Protein AF-A0A089PU59-F1 (afdb_monomer_lite)

Secondary structure (DSSP, 8-state):
--STTGGGTT------EEEEEE-TT--HHHHHHHHHHHHHHHHHHS---EEEEEEEEEEE--EEEPTTSS--EEEPPPEEEEEEEEEETTHHHHHHHHHHHHHHTT-EEEEEE-

Foldseek 3Di:
DPVVVVVVVVPPDPFPWDKDKDDPPDDVVNVVVQLVVLLVVLCVVQPFPKDFPDKDKDWDWDWDDDPPPPDDTDTDDIPIDMDTDIDGPCVVVSVVSSVVSSVVVPIDMDIDTD

Organism: NCBI:txid158822

pLDDT: mean 82.51, std 17.79, range [45.53, 98.56]

Structure (mmCIF, N/CA/C/O backbone):
data_AF-A0A089PU59-F1
#
_entry.id   AF-A0A089PU59-F1
#
loop_
_atom_site.group_PDB
_atom_site.id
_atom_site.type_symbol
_atom_site.label_atom_id
_atom_site.label_alt_id
_atom_site.label_comp_id
_atom_site.label_asym_id
_atom_site.label_entity_id
_atom_site.label_seq_id
_atom_site.pdbx_PDB_ins_code
_atom_site.Cartn_x
_atom_site.Cartn_y
_atom_site.Cartn_z
_atom_site.occupancy
_atom_site.B_iso_or_equiv
_atom_site.auth_seq_id
_atom_site.auth_comp_id
_atom_site.auth_asym_id
_atom_site.auth_atom_id
_atom_site.pdbx_PDB_model_num
ATOM 1 N N . MET A 1 1 ? -36.377 38.202 -15.044 1.00 45.53 1 MET A N 1
ATOM 2 C CA . MET A 1 1 ? -35.082 37.861 -14.409 1.00 45.53 1 MET A CA 1
ATOM 3 C C . MET A 1 1 ? -35.328 37.232 -13.035 1.00 45.53 1 MET A C 1
ATOM 5 O O . MET A 1 1 ? -35.245 37.916 -12.031 1.00 45.53 1 MET A O 1
ATOM 9 N N . LYS A 1 2 ? -35.737 35.960 -12.979 1.00 50.22 2 LYS A N 1
ATOM 10 C CA . LYS A 1 2 ? -35.920 35.208 -11.712 1.00 50.22 2 LYS A CA 1
ATOM 11 C C . LYS A 1 2 ? -35.516 33.732 -11.846 1.00 50.22 2 LYS A C 1
ATOM 13 O O . LYS A 1 2 ? -35.130 33.118 -10.867 1.00 50.22 2 LYS A O 1
ATOM 18 N N . ILE A 1 3 ? -35.521 33.202 -13.074 1.00 53.66 3 ILE A N 1
ATOM 19 C CA . ILE A 1 3 ? -35.211 31.795 -13.378 1.00 53.66 3 ILE A CA 1
ATOM 20 C C . ILE A 1 3 ? -33.694 31.514 -13.422 1.00 53.66 3 ILE A C 1
ATOM 22 O O . ILE A 1 3 ? -33.271 30.399 -13.146 1.00 53.66 3 ILE A O 1
ATOM 26 N N . VAL A 1 4 ? -32.856 32.525 -13.682 1.00 54.34 4 VAL A N 1
ATOM 27 C CA . VAL A 1 4 ? -31.393 32.340 -13.813 1.00 54.34 4 VAL A CA 1
ATOM 28 C C . VAL A 1 4 ? -30.702 32.110 -12.459 1.00 54.34 4 VAL A C 1
ATOM 30 O O . VAL A 1 4 ? -29.657 31.476 -12.403 1.00 54.34 4 VAL A O 1
ATOM 33 N N . ILE A 1 5 ? -31.305 32.552 -11.351 1.00 55.19 5 ILE A N 1
ATOM 34 C CA . ILE A 1 5 ? -30.722 32.389 -10.007 1.00 55.19 5 ILE A CA 1
ATOM 35 C C . ILE A 1 5 ? -30.890 30.947 -9.490 1.00 55.19 5 ILE A C 1
ATOM 37 O O . ILE A 1 5 ? -30.095 30.492 -8.676 1.00 55.19 5 ILE A O 1
ATOM 41 N N . PHE A 1 6 ? -31.866 30.188 -10.001 1.00 51.78 6 PHE A N 1
ATOM 42 C CA . PHE A 1 6 ? -32.140 28.829 -9.516 1.00 51.78 6 PHE A CA 1
ATOM 43 C C . PHE A 1 6 ? -31.183 27.766 -10.088 1.00 51.78 6 PHE A C 1
ATOM 45 O O . PHE A 1 6 ? -30.977 26.729 -9.468 1.00 51.78 6 PHE A O 1
ATOM 52 N N . PHE A 1 7 ? -30.548 28.031 -11.236 1.00 54.09 7 PHE A N 1
ATOM 53 C CA . PHE A 1 7 ? -29.612 27.092 -11.872 1.00 54.09 7 PHE A CA 1
ATOM 54 C C . PHE A 1 7 ? -28.188 27.122 -11.288 1.00 54.09 7 PHE A C 1
ATOM 56 O O . PHE A 1 7 ? -27.404 26.219 -11.560 1.00 54.09 7 PHE A O 1
ATOM 63 N N . LEU A 1 8 ? -27.849 28.117 -10.460 1.00 55.25 8 LEU A N 1
ATOM 64 C CA . LEU A 1 8 ? -26.517 28.251 -9.849 1.00 55.25 8 LEU A CA 1
ATOM 65 C C . LEU A 1 8 ? -26.354 27.476 -8.529 1.00 55.25 8 LEU A C 1
ATOM 67 O O . LEU A 1 8 ? -25.237 27.329 -8.048 1.00 55.25 8 LEU A O 1
ATOM 71 N N . ILE A 1 9 ? -27.438 26.945 -7.956 1.00 56.28 9 ILE A N 1
ATOM 72 C CA . ILE A 1 9 ? -27.414 26.262 -6.647 1.00 56.28 9 ILE A CA 1
ATOM 73 C C . ILE A 1 9 ? -27.044 24.766 -6.779 1.00 56.28 9 ILE A C 1
ATOM 75 O O . ILE A 1 9 ? -26.691 24.112 -5.803 1.00 56.28 9 ILE A O 1
ATOM 79 N N . VAL A 1 10 ? -27.029 24.209 -7.996 1.00 58.84 10 VAL A N 1
ATOM 80 C CA . VAL A 1 10 ? -26.737 22.778 -8.232 1.00 58.84 10 VAL A CA 1
ATOM 81 C C . VAL A 1 10 ? -25.227 22.465 -8.268 1.00 58.84 10 VAL A C 1
ATOM 83 O O . VAL A 1 10 ? -24.837 21.310 -8.366 1.00 58.84 10 VAL A O 1
ATOM 86 N N . PHE A 1 11 ? -24.349 23.458 -8.091 1.00 57.09 11 PHE A N 1
ATOM 87 C CA . PHE A 1 11 ? -22.904 23.249 -7.880 1.00 57.09 11 PHE A CA 1
ATOM 88 C C . PHE A 1 11 ? -22.558 22.989 -6.400 1.00 57.09 11 PHE A C 1
ATOM 90 O O . PHE A 1 11 ? -21.570 23.487 -5.863 1.00 57.09 11 PHE A O 1
ATOM 97 N N . SER A 1 12 ? -23.409 22.235 -5.706 1.00 55.78 12 SER A N 1
ATOM 98 C CA . SER A 1 12 ? -23.247 21.957 -4.281 1.00 55.78 12 SER A CA 1
ATOM 99 C C . SER A 1 12 ? -22.282 20.785 -4.059 1.00 55.78 12 SER A C 1
ATOM 101 O O . SER A 1 12 ? -22.630 19.643 -4.335 1.00 55.78 12 SER A O 1
ATOM 103 N N . VAL A 1 13 ? -21.093 21.107 -3.531 1.00 60.94 13 VAL A N 1
ATOM 104 C CA . VAL A 1 13 ? -20.178 20.263 -2.729 1.00 60.94 13 VAL A CA 1
ATOM 105 C C . VAL A 1 13 ? -19.867 18.855 -3.261 1.00 60.94 13 VAL A C 1
ATOM 107 O O . VAL A 1 13 ? -20.479 17.862 -2.878 1.00 60.94 13 VAL A O 1
ATOM 110 N N . SER A 1 14 ? -18.790 18.738 -4.041 1.00 62.31 14 SER A N 1
ATOM 111 C CA . SER A 1 14 ? -18.007 17.500 -4.080 1.00 62.31 14 SER A CA 1
ATOM 112 C C . SER A 1 14 ? -17.304 17.330 -2.727 1.00 62.31 14 SER A C 1
ATOM 114 O O . SER A 1 14 ? -16.213 17.865 -2.531 1.00 62.31 14 SER A O 1
ATOM 116 N N . SER A 1 15 ? -17.930 16.649 -1.764 1.00 63.62 15 SER A N 1
ATOM 117 C CA . SER A 1 15 ? -17.254 16.294 -0.512 1.00 63.62 15 SER A CA 1
ATOM 118 C C . SER A 1 15 ? -16.119 15.323 -0.834 1.00 63.62 15 SER A C 1
ATOM 120 O O . SER A 1 15 ? -16.374 14.231 -1.355 1.00 63.62 15 SER A O 1
ATOM 122 N N . CYS A 1 16 ? -14.876 15.704 -0.543 1.00 77.44 16 CYS A N 1
ATOM 123 C CA . CYS A 1 16 ? -13.763 14.763 -0.538 1.00 77.44 16 CYS A CA 1
ATOM 124 C C . CYS A 1 16 ? -14.058 13.712 0.534 1.00 77.44 16 CYS A C 1
ATOM 126 O O . CYS A 1 16 ? -13.956 13.990 1.725 1.00 77.44 16 CYS A O 1
ATOM 128 N N . THR A 1 17 ? -14.484 12.521 0.116 1.00 80.38 17 THR A N 1
ATOM 129 C CA . THR A 1 17 ? -14.648 11.397 1.036 1.00 80.38 17 THR A CA 1
ATOM 130 C C . THR A 1 17 ? -13.258 10.895 1.397 1.00 80.38 17 THR A C 1
ATOM 132 O O . THR A 1 17 ? -12.507 10.445 0.533 1.00 80.38 17 THR A O 1
ATOM 135 N N . GLN A 1 18 ? -12.884 11.034 2.666 1.00 86.12 18 GLN A N 1
ATOM 136 C CA . GLN A 1 18 ? -11.646 10.471 3.189 1.00 86.12 18 GLN A CA 1
ATOM 137 C C . GLN A 1 18 ? -11.962 9.163 3.908 1.00 86.12 18 GLN A C 1
ATOM 139 O O . GLN A 1 18 ? -13.044 8.998 4.464 1.00 86.12 18 GLN A O 1
ATOM 144 N N . TYR A 1 19 ? -11.021 8.226 3.904 1.00 89.56 19 TYR A N 1
ATOM 145 C CA . TYR A 1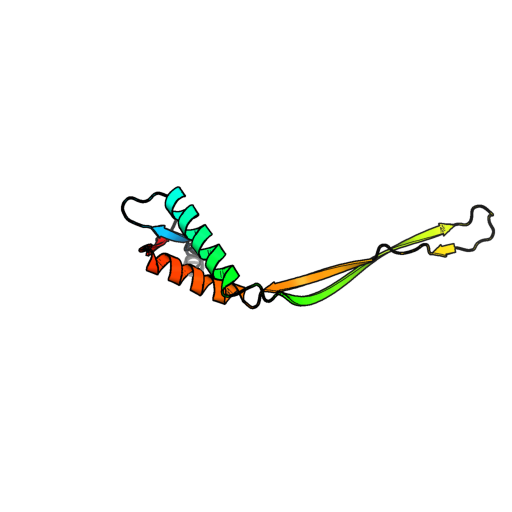 19 ? -11.148 6.968 4.633 1.00 89.56 19 TYR A CA 1
ATOM 146 C C . TYR A 1 19 ? -10.119 6.927 5.756 1.00 89.56 19 TYR A C 1
ATOM 148 O O . TYR A 1 19 ? -8.975 7.350 5.574 1.00 89.56 19 TYR A O 1
ATOM 156 N N . LYS A 1 20 ? -10.512 6.406 6.919 1.00 94.12 20 LYS A N 1
ATOM 157 C CA . LYS A 1 20 ? -9.616 6.204 8.060 1.00 94.12 20 LYS A CA 1
ATOM 158 C C . LYS A 1 20 ? -9.784 4.812 8.646 1.00 94.12 20 LYS A C 1
ATOM 160 O O . LYS A 1 20 ? -10.899 4.331 8.815 1.00 94.12 20 LYS A O 1
ATOM 165 N N . TRP A 1 21 ? -8.661 4.211 9.026 1.00 97.12 21 TRP A N 1
ATOM 166 C CA . TRP A 1 21 ? -8.625 2.982 9.809 1.00 97.12 21 TRP A CA 1
ATOM 167 C C . TRP A 1 21 ? -8.813 3.277 11.296 1.00 97.12 21 TRP A C 1
ATOM 169 O O . TRP A 1 21 ? -8.096 4.101 11.870 1.00 97.12 21 TRP A O 1
ATOM 179 N N . VAL A 1 22 ? -9.752 2.581 11.932 1.00 97.06 22 VAL A N 1
ATOM 180 C CA . VAL A 1 22 ? -10.039 2.698 13.365 1.00 97.06 22 VAL A CA 1
ATOM 181 C C . VAL A 1 22 ? -10.074 1.335 14.039 1.00 97.06 22 VAL A C 1
ATOM 183 O O . VAL A 1 22 ? -10.445 0.329 13.441 1.00 97.06 22 VAL A O 1
ATOM 186 N N . LYS A 1 23 ? -9.665 1.311 15.309 1.00 97.56 23 LYS A N 1
ATOM 187 C CA . LYS A 1 23 ? -9.731 0.136 16.177 1.00 97.56 23 LYS A CA 1
ATOM 188 C C . LYS A 1 23 ? -9.813 0.595 17.637 1.00 97.56 23 LYS A C 1
ATOM 190 O O . LYS A 1 23 ? -9.007 1.441 18.038 1.00 97.56 23 LYS A O 1
ATOM 195 N N . PRO A 1 24 ? -10.760 0.086 18.449 1.00 96.56 24 PRO A N 1
ATOM 196 C CA . PRO A 1 24 ? -10.911 0.517 19.837 1.00 96.56 24 PRO A CA 1
ATOM 197 C C . PRO A 1 24 ? -9.612 0.385 20.642 1.00 96.56 24 PRO A C 1
ATOM 199 O O . PRO A 1 24 ? -8.956 -0.656 20.627 1.00 96.56 24 PRO A O 1
ATOM 202 N N . GLY A 1 25 ? -9.240 1.453 21.352 1.00 96.62 25 GLY A N 1
ATOM 203 C CA . GLY A 1 25 ? -8.044 1.482 22.201 1.00 96.62 25 GLY A CA 1
ATOM 204 C C . GLY A 1 25 ? -6.708 1.548 21.451 1.00 96.62 25 GLY A C 1
ATOM 205 O O . GLY A 1 25 ? -5.665 1.381 22.082 1.00 96.62 25 GLY A O 1
ATOM 206 N N . LYS A 1 26 ? -6.715 1.781 20.134 1.00 97.25 26 LYS A N 1
ATOM 207 C CA . LYS A 1 26 ? -5.510 1.950 19.313 1.00 97.25 26 LYS A CA 1
ATOM 208 C C . LYS A 1 26 ? -5.374 3.379 18.812 1.00 97.25 26 LYS A C 1
ATOM 210 O O . LYS A 1 26 ? -6.367 4.067 18.590 1.00 97.25 26 LYS A O 1
ATOM 215 N N . ASN A 1 27 ? -4.131 3.819 18.659 1.00 96.50 27 ASN A N 1
ATOM 216 C CA . ASN A 1 27 ? -3.804 5.143 18.137 1.00 96.50 27 ASN A CA 1
ATOM 217 C C . ASN A 1 27 ? -3.278 5.064 16.693 1.00 96.50 27 ASN A C 1
ATOM 219 O O . ASN A 1 27 ? -3.101 3.984 16.127 1.00 96.50 27 ASN A O 1
ATOM 223 N N . ASP A 1 28 ? -2.995 6.224 16.102 1.00 95.38 28 ASP A N 1
ATOM 224 C CA . ASP A 1 28 ? -2.519 6.308 14.718 1.00 95.38 28 ASP A CA 1
ATOM 225 C C . ASP A 1 28 ? -1.120 5.676 14.527 1.00 95.38 28 ASP A C 1
ATOM 227 O O . ASP A 1 28 ? -0.793 5.211 13.435 1.00 95.38 28 ASP A O 1
ATOM 231 N N . LEU A 1 29 ? -0.297 5.592 15.584 1.00 97.50 29 LEU A N 1
ATOM 232 C CA . LEU A 1 29 ? 0.998 4.903 15.528 1.00 97.50 29 LEU A CA 1
ATOM 233 C C . LEU A 1 29 ? 0.816 3.382 15.428 1.00 97.50 29 LEU A C 1
ATOM 235 O O . LEU A 1 29 ? 1.522 2.732 14.656 1.00 97.50 29 LEU A O 1
ATOM 239 N N . ASP A 1 30 ? -0.119 2.815 16.192 1.00 97.94 30 ASP A N 1
ATOM 240 C CA . ASP A 1 30 ? -0.483 1.400 16.087 1.00 97.94 30 ASP A CA 1
ATOM 241 C C . ASP A 1 30 ? -1.034 1.087 14.690 1.00 97.94 30 ASP A C 1
ATOM 243 O O . ASP A 1 30 ? -0.627 0.103 14.071 1.00 97.94 30 ASP A O 1
ATOM 247 N N . MET A 1 31 ? -1.891 1.971 14.169 1.00 97.50 31 MET A N 1
ATOM 248 C CA . MET A 1 31 ? -2.438 1.876 12.815 1.00 97.50 31 MET A CA 1
ATOM 249 C C . MET A 1 31 ? -1.326 1.847 11.766 1.00 97.50 31 MET A C 1
ATOM 251 O O . MET A 1 31 ? -1.251 0.913 10.973 1.00 97.50 31 MET A O 1
ATOM 255 N N . SER A 1 32 ? -0.411 2.820 11.806 1.00 98.12 32 SER A N 1
ATOM 256 C CA . SER A 1 32 ? 0.697 2.938 10.853 1.00 98.12 32 SER A CA 1
ATOM 257 C C . SER A 1 32 ? 1.609 1.705 10.858 1.00 98.12 32 SER A C 1
ATOM 259 O O . SER A 1 32 ? 1.992 1.210 9.794 1.00 98.12 32 SER A O 1
ATOM 261 N N . LYS A 1 33 ? 1.919 1.155 12.039 1.00 98.31 33 LYS A N 1
ATOM 262 C CA . LYS A 1 33 ? 2.728 -0.068 12.170 1.00 98.31 33 LYS A CA 1
ATOM 263 C C . LYS A 1 33 ? 2.046 -1.276 11.536 1.00 98.31 33 LYS A C 1
ATOM 265 O O . LYS A 1 33 ? 2.678 -2.013 10.777 1.00 98.31 33 LYS A O 1
ATOM 270 N N . GLU A 1 34 ? 0.770 -1.490 11.847 1.00 98.19 34 GLU A N 1
ATOM 271 C CA . GLU A 1 34 ? 0.031 -2.631 11.309 1.00 98.19 34 GLU A CA 1
ATOM 272 C C . GLU A 1 34 ? -0.200 -2.489 9.801 1.00 98.19 34 GLU A C 1
ATOM 274 O O . GLU A 1 34 ? 0.046 -3.453 9.074 1.00 98.19 34 GLU A O 1
ATOM 279 N N . TYR A 1 35 ? -0.542 -1.288 9.327 1.00 98.06 35 TYR A N 1
ATOM 280 C CA . TYR A 1 35 ? -0.690 -0.975 7.906 1.00 98.06 35 TYR A CA 1
ATOM 281 C C . TYR A 1 35 ? 0.607 -1.222 7.130 1.00 98.06 35 TYR A C 1
ATOM 283 O O . TYR A 1 35 ? 0.598 -1.898 6.105 1.00 98.06 35 TYR A O 1
ATOM 291 N N . THR A 1 36 ? 1.748 -0.767 7.658 1.00 98.44 36 THR A N 1
ATOM 292 C CA . THR A 1 36 ? 3.070 -1.006 7.052 1.00 98.44 36 THR A CA 1
ATOM 293 C C . THR A 1 36 ? 3.376 -2.500 6.949 1.00 98.44 36 THR A C 1
ATOM 295 O O . THR A 1 36 ? 3.852 -2.972 5.919 1.00 98.44 36 THR A O 1
ATOM 298 N N . SER A 1 37 ? 3.064 -3.272 7.993 1.00 98.50 37 SER A N 1
ATOM 299 C CA . SER A 1 37 ? 3.232 -4.727 7.971 1.00 98.50 37 SER A CA 1
ATOM 300 C C . SER A 1 37 ? 2.318 -5.403 6.939 1.00 98.50 37 SER A C 1
ATOM 302 O O . SER A 1 37 ? 2.772 -6.304 6.235 1.00 98.50 37 SER A O 1
ATOM 304 N N . CYS A 1 38 ? 1.063 -4.964 6.811 1.00 98.56 38 CYS A N 1
ATOM 305 C CA . CYS A 1 38 ? 0.152 -5.457 5.778 1.00 98.56 38 CYS A CA 1
ATOM 306 C C . CYS A 1 38 ? 0.636 -5.099 4.365 1.00 98.56 38 CYS A C 1
ATOM 308 O O . CYS A 1 38 ? 0.566 -5.931 3.464 1.00 98.56 38 CYS A O 1
ATOM 310 N N . HIS A 1 39 ? 1.189 -3.901 4.177 1.00 98.25 39 HIS A N 1
ATOM 311 C CA . HIS A 1 39 ? 1.766 -3.466 2.908 1.00 98.25 39 HIS A CA 1
ATOM 312 C C . HIS A 1 39 ? 2.995 -4.294 2.512 1.00 98.25 39 HIS A C 1
ATOM 314 O O . HIS A 1 39 ? 3.114 -4.708 1.360 1.00 98.25 39 HIS A O 1
ATOM 320 N N . ALA A 1 40 ? 3.891 -4.587 3.458 1.00 98.44 40 ALA A N 1
ATOM 321 C CA . ALA A 1 40 ? 5.035 -5.465 3.215 1.00 98.44 40 ALA A CA 1
ATOM 322 C C . ALA A 1 40 ? 4.582 -6.872 2.787 1.00 98.44 40 ALA A C 1
ATOM 324 O O . ALA A 1 40 ? 5.027 -7.378 1.761 1.00 98.44 40 ALA A O 1
ATOM 325 N N . MET A 1 41 ? 3.615 -7.451 3.504 1.00 98.25 41 MET A N 1
ATOM 326 C CA . MET A 1 41 ? 3.030 -8.748 3.154 1.00 98.25 41 MET A CA 1
ATOM 327 C C . MET A 1 41 ? 2.370 -8.732 1.766 1.00 98.25 41 MET A C 1
ATOM 329 O O . MET A 1 41 ? 2.497 -9.693 1.009 1.00 98.25 41 MET A O 1
ATOM 333 N N . ALA A 1 42 ? 1.665 -7.657 1.407 1.00 98.31 42 ALA A N 1
ATOM 334 C CA . ALA A 1 42 ? 1.045 -7.528 0.091 1.00 98.31 42 ALA A CA 1
ATOM 335 C C . ALA A 1 42 ? 2.089 -7.468 -1.036 1.00 98.31 42 ALA A C 1
ATOM 337 O O . ALA A 1 42 ? 1.874 -8.071 -2.083 1.00 98.31 42 ALA A O 1
ATOM 338 N N . LEU A 1 43 ? 3.224 -6.795 -0.820 1.00 98.12 43 LEU A N 1
ATOM 339 C CA . LEU A 1 43 ? 4.337 -6.762 -1.774 1.00 98.12 43 LEU A CA 1
ATOM 340 C C . LEU A 1 43 ? 5.031 -8.120 -1.925 1.00 98.12 43 LEU A C 1
ATOM 342 O O . LEU A 1 43 ? 5.411 -8.475 -3.035 1.00 98.12 43 LEU A O 1
ATOM 346 N N . GLU A 1 44 ? 5.191 -8.876 -0.839 1.00 97.81 44 GLU A N 1
ATOM 347 C CA . GLU A 1 44 ? 5.763 -10.228 -0.890 1.00 97.81 44 GLU A CA 1
ATOM 348 C C . GLU A 1 44 ? 4.862 -11.195 -1.669 1.00 97.81 44 GLU A C 1
ATOM 350 O O . GLU A 1 44 ? 5.346 -11.965 -2.497 1.00 97.81 44 GLU A O 1
ATOM 355 N N . ASN A 1 45 ? 3.548 -11.139 -1.428 1.00 97.69 45 ASN A N 1
ATOM 356 C CA . ASN A 1 45 ? 2.580 -12.024 -2.081 1.00 97.69 45 ASN A CA 1
ATOM 357 C C . ASN A 1 45 ? 2.257 -11.607 -3.518 1.00 97.69 45 ASN A C 1
ATOM 359 O O . ASN A 1 45 ? 1.962 -12.460 -4.353 1.00 97.69 45 ASN A O 1
ATOM 363 N N . LEU A 1 46 ? 2.286 -10.306 -3.805 1.00 97.88 46 LEU A N 1
ATOM 364 C CA . LEU A 1 46 ? 2.003 -9.770 -5.128 1.00 97.88 46 LEU A CA 1
ATOM 365 C C . LEU A 1 46 ? 3.006 -8.661 -5.492 1.00 97.88 46 LEU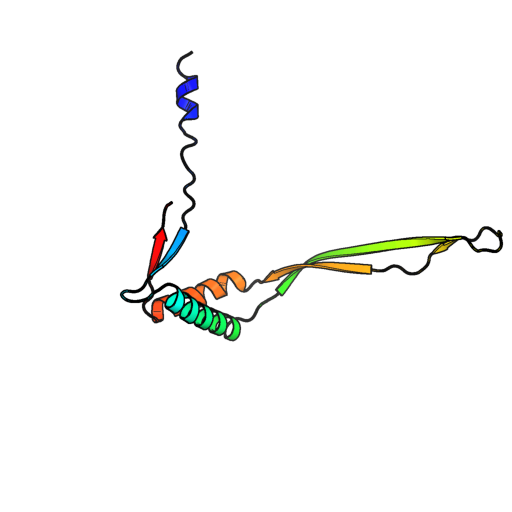 A C 1
ATOM 367 O O . LEU A 1 46 ? 2.683 -7.471 -5.398 1.00 97.88 46 LEU A O 1
ATOM 371 N N . PRO A 1 47 ? 4.223 -9.039 -5.925 1.00 97.38 47 PRO A N 1
ATOM 372 C CA . PRO A 1 47 ? 5.262 -8.085 -6.295 1.00 97.38 47 PRO A CA 1
ATOM 373 C C . PRO A 1 47 ? 4.822 -7.124 -7.414 1.00 97.38 47 PRO A C 1
ATOM 375 O O . PRO A 1 47 ? 3.902 -7.444 -8.175 1.00 97.38 47 PRO A O 1
ATOM 378 N N . PRO A 1 48 ? 5.473 -5.953 -7.547 1.00 96.75 48 PRO A N 1
ATOM 379 C CA . PRO A 1 48 ? 5.216 -5.027 -8.647 1.00 96.75 48 PRO A CA 1
ATOM 380 C C . PRO A 1 48 ? 5.349 -5.679 -10.028 1.00 96.75 48 PRO A C 1
ATOM 382 O O . PRO A 1 48 ? 6.373 -6.291 -10.331 1.00 96.75 48 PRO A O 1
ATOM 385 N N . 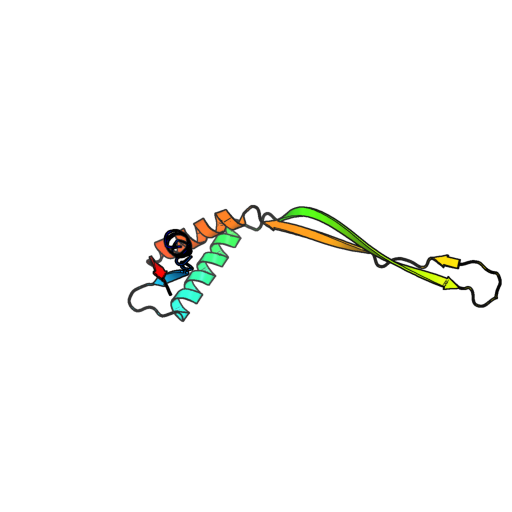ASP A 1 49 ? 4.332 -5.502 -10.874 1.00 96.44 49 ASP A N 1
ATOM 386 C CA . ASP A 1 49 ? 4.350 -5.868 -12.297 1.00 96.44 49 ASP A CA 1
ATOM 387 C C . ASP A 1 49 ? 4.425 -4.583 -13.125 1.00 96.44 49 ASP A C 1
ATOM 389 O O . ASP A 1 49 ? 3.434 -4.086 -13.666 1.00 96.44 49 ASP A O 1
ATOM 393 N N . ASN A 1 50 ? 5.626 -4.003 -13.132 1.00 95.12 50 ASN A N 1
ATOM 394 C CA . ASN A 1 50 ? 5.921 -2.724 -13.765 1.00 95.12 50 ASN A CA 1
ATOM 395 C C . ASN A 1 50 ? 5.920 -2.855 -15.294 1.00 95.12 50 ASN A C 1
ATOM 397 O O . ASN A 1 50 ? 6.816 -3.468 -15.878 1.00 95.12 50 ASN A O 1
ATOM 401 N N . LYS A 1 51 ? 4.956 -2.209 -15.950 1.00 94.06 51 LYS A N 1
ATOM 402 C CA . LYS A 1 51 ? 4.799 -2.176 -17.405 1.00 94.06 51 LYS A CA 1
ATOM 403 C C . LYS A 1 51 ? 5.092 -0.791 -17.946 1.00 94.06 51 LYS A C 1
ATOM 405 O O . LYS A 1 51 ? 4.518 0.201 -17.510 1.00 94.06 51 LYS A O 1
ATOM 410 N N . ILE A 1 52 ? 5.976 -0.739 -18.937 1.00 92.94 52 ILE A N 1
ATOM 411 C CA . ILE A 1 52 ? 6.241 0.480 -19.698 1.00 92.94 52 ILE A CA 1
ATOM 412 C C . ILE A 1 52 ? 5.140 0.609 -20.745 1.00 92.94 52 ILE A C 1
ATOM 414 O O . ILE A 1 52 ? 5.048 -0.226 -21.644 1.00 92.94 52 ILE A O 1
ATOM 418 N N . PHE A 1 53 ? 4.317 1.647 -20.641 1.00 91.56 53 PHE A N 1
ATOM 419 C CA . PHE A 1 53 ? 3.291 1.939 -21.649 1.00 91.56 53 PHE A CA 1
ATOM 420 C C . PHE A 1 53 ? 3.694 3.090 -22.576 1.00 91.56 53 PHE A C 1
ATOM 422 O O . PHE A 1 53 ? 3.101 3.264 -23.638 1.00 91.56 53 PHE A O 1
ATOM 429 N N . ASN A 1 54 ? 4.725 3.854 -22.204 1.00 88.06 54 ASN A N 1
ATOM 430 C CA . ASN A 1 54 ? 5.295 4.902 -23.036 1.00 88.06 54 ASN A CA 1
ATOM 431 C C . ASN A 1 54 ? 6.802 5.035 -22.784 1.00 88.06 54 ASN A C 1
ATOM 433 O O . ASN A 1 54 ? 7.265 4.949 -21.646 1.00 88.06 54 ASN A O 1
ATOM 437 N N . SER A 1 55 ? 7.567 5.257 -23.851 1.00 89.69 55 SER A N 1
ATOM 438 C CA . SER A 1 55 ? 9.012 5.458 -23.789 1.00 89.69 55 SER A CA 1
ATOM 439 C C . SER A 1 55 ? 9.417 6.579 -24.736 1.00 89.69 55 SER A C 1
ATOM 441 O O . SER A 1 55 ? 8.996 6.615 -25.892 1.00 89.69 55 SER A O 1
ATOM 443 N N . SER A 1 56 ? 10.233 7.509 -24.245 1.00 86.88 56 SER A N 1
ATOM 444 C CA . SER A 1 56 ? 10.710 8.654 -25.020 1.00 86.88 56 SER A CA 1
ATOM 445 C C . SER A 1 56 ? 12.199 8.893 -24.788 1.00 86.88 56 SER A C 1
ATOM 447 O O . SER A 1 56 ? 12.666 9.013 -23.654 1.00 86.88 56 SER A O 1
ATOM 449 N N . SER A 1 57 ? 12.958 8.976 -25.879 1.00 82.12 57 SER A N 1
ATOM 450 C CA . SER A 1 57 ? 14.375 9.337 -25.853 1.00 82.12 57 SER A CA 1
ATOM 451 C C . SER A 1 57 ? 14.534 10.849 -25.941 1.00 82.12 57 SER A C 1
ATOM 453 O O . SER A 1 57 ? 13.982 11.480 -26.843 1.00 82.12 57 SER A O 1
ATOM 455 N N . HIS A 1 58 ? 15.333 11.414 -25.049 1.00 78.31 58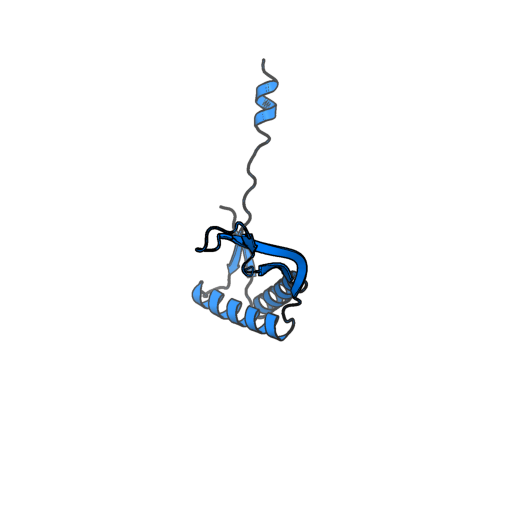 HIS A N 1
ATOM 456 C CA . HIS A 1 58 ? 15.696 12.823 -25.049 1.00 78.31 58 HIS A CA 1
ATOM 457 C C . HIS A 1 58 ? 17.209 12.952 -25.103 1.00 78.31 58 HIS A C 1
ATOM 459 O O . HIS A 1 58 ? 17.920 12.122 -24.545 1.00 78.31 58 HIS A O 1
ATOM 465 N N . GLY A 1 59 ? 17.690 14.017 -25.729 1.00 72.12 59 GLY A N 1
ATOM 466 C CA . GLY A 1 59 ? 19.077 14.418 -25.589 1.00 72.12 59 GLY A CA 1
ATOM 467 C C . GLY A 1 59 ? 19.379 15.718 -26.315 1.00 72.12 59 GLY A C 1
ATOM 468 O O . GLY A 1 59 ? 18.526 16.260 -27.029 1.00 72.12 59 GLY A O 1
ATOM 469 N N . TYR A 1 60 ? 20.623 16.166 -26.197 1.00 61.81 60 TYR A N 1
ATOM 470 C CA . TYR A 1 60 ? 21.118 17.357 -26.879 1.00 61.81 60 TYR A CA 1
ATOM 471 C C . TYR A 1 60 ? 22.403 17.055 -27.657 1.00 61.81 60 TYR A C 1
ATOM 473 O O . TYR A 1 60 ? 23.302 16.405 -27.131 1.00 61.81 60 TYR A O 1
ATOM 481 N N . SER A 1 61 ? 22.519 17.573 -28.886 1.00 61.94 61 SER A N 1
ATOM 482 C CA . SER A 1 61 ? 23.819 17.726 -29.556 1.00 61.94 61 SER A CA 1
ATOM 483 C C . SER A 1 61 ? 24.268 19.150 -29.399 1.00 61.94 61 SER A C 1
ATOM 485 O O . SER A 1 61 ? 23.491 20.076 -29.641 1.00 61.94 61 SER A O 1
ATOM 487 N N . TYR A 1 62 ? 25.554 19.309 -29.148 1.00 60.69 62 TYR A N 1
ATOM 488 C CA . TYR A 1 62 ? 26.239 20.565 -29.355 1.00 60.69 62 TYR A CA 1
ATOM 489 C C . TYR A 1 62 ? 27.169 20.444 -30.566 1.00 60.69 62 TYR A C 1
ATOM 491 O O . TYR A 1 62 ? 27.774 19.401 -30.830 1.00 60.69 62 TYR A O 1
ATOM 499 N N . GLU A 1 63 ? 27.257 21.525 -31.333 1.00 62.09 63 GLU A N 1
ATOM 500 C CA . GLU A 1 63 ? 28.202 21.649 -32.437 1.00 62.09 63 GLU A CA 1
ATOM 501 C C . GLU A 1 63 ? 29.419 22.424 -31.935 1.00 62.09 63 GLU A C 1
ATOM 503 O O . GLU A 1 63 ? 29.297 23.558 -31.466 1.00 62.09 63 GLU A O 1
ATOM 508 N N . LYS A 1 64 ? 30.609 21.824 -32.026 1.00 61.53 64 LYS A N 1
ATOM 509 C CA . LYS A 1 64 ? 31.869 22.528 -31.754 1.00 61.53 64 LYS A CA 1
ATOM 510 C C . LYS A 1 64 ? 32.498 22.972 -33.074 1.00 61.53 64 LYS A C 1
ATOM 512 O O . LYS A 1 64 ? 32.601 22.199 -34.027 1.00 61.53 64 LYS A O 1
ATOM 517 N N . LYS A 1 65 ? 32.934 24.233 -33.133 1.00 59.53 65 LYS A N 1
ATOM 518 C CA . LYS A 1 65 ? 33.704 24.766 -34.265 1.00 59.53 65 LYS A CA 1
ATOM 519 C C . LYS A 1 65 ? 35.173 24.380 -34.096 1.00 59.53 65 LYS A C 1
ATOM 521 O O . LYS A 1 65 ? 35.725 24.570 -33.010 1.00 59.53 65 LYS A O 1
ATOM 526 N N . ASP A 1 66 ? 35.817 23.864 -35.145 1.00 59.50 66 ASP A N 1
ATOM 527 C CA . ASP A 1 66 ? 37.260 23.622 -35.092 1.00 59.50 66 ASP A CA 1
ATOM 528 C C . ASP A 1 66 ? 38.016 24.939 -34.798 1.00 59.50 66 ASP A C 1
ATOM 530 O O . ASP A 1 66 ? 37.669 26.016 -35.295 1.00 59.50 66 ASP A O 1
ATOM 534 N N . LYS A 1 67 ? 39.049 24.872 -33.947 1.00 58.12 67 LYS A N 1
ATOM 535 C CA . LYS A 1 67 ? 39.881 26.033 -33.566 1.00 58.12 67 LYS A CA 1
ATOM 536 C C . LYS A 1 67 ? 40.816 26.512 -34.693 1.00 58.12 67 LYS A C 1
ATOM 538 O O . LYS A 1 67 ? 41.602 27.428 -34.475 1.00 58.12 67 LYS A O 1
ATOM 543 N N . LYS A 1 68 ? 40.780 25.888 -35.871 1.00 60.06 68 LYS A N 1
ATOM 544 C CA . LYS A 1 68 ? 41.672 26.126 -37.016 1.00 60.06 68 LYS A CA 1
ATOM 545 C C . LYS A 1 68 ? 40.992 26.817 -38.202 1.00 60.06 68 LYS A C 1
ATOM 547 O O . LYS A 1 68 ? 41.622 26.963 -39.241 1.00 60.06 68 LYS A O 1
ATOM 552 N N . GLY A 1 69 ? 39.767 27.321 -38.048 1.00 53.69 69 GLY A N 1
ATOM 553 C CA . GLY A 1 69 ? 39.150 28.227 -39.024 1.00 53.69 69 GLY A CA 1
ATOM 554 C C . GLY A 1 69 ? 38.735 27.569 -40.343 1.00 53.69 69 GLY A C 1
ATOM 555 O O . GLY A 1 69 ? 38.235 28.265 -41.221 1.00 53.69 69 GLY A O 1
ATOM 556 N N . ASN A 1 70 ? 38.845 26.242 -40.459 1.00 55.50 70 ASN A N 1
ATOM 557 C CA . ASN A 1 70 ? 38.540 25.495 -41.679 1.00 55.50 70 ASN A CA 1
ATOM 558 C C . ASN A 1 70 ? 37.182 24.784 -41.574 1.00 55.50 70 ASN A C 1
ATOM 560 O O . ASN A 1 70 ? 37.031 23.631 -41.958 1.00 55.50 70 ASN A O 1
ATOM 564 N N . GLY A 1 71 ? 36.179 25.504 -41.067 1.00 54.47 71 GLY A N 1
ATOM 565 C CA . GLY A 1 71 ? 34.768 25.338 -41.430 1.00 54.47 71 GLY A CA 1
ATOM 566 C C . GLY A 1 71 ? 34.082 23.983 -41.220 1.00 54.47 71 GLY A C 1
ATOM 567 O O . GLY A 1 71 ? 32.965 23.840 -41.715 1.00 54.47 71 GLY A O 1
ATOM 568 N N . LYS A 1 72 ? 34.663 23.002 -40.519 1.00 53.53 72 LYS A N 1
ATOM 569 C CA . LYS A 1 72 ? 33.983 21.720 -40.285 1.00 53.53 72 LYS A CA 1
ATOM 570 C C . LYS A 1 72 ? 33.384 21.679 -38.880 1.00 53.53 72 LYS A C 1
ATOM 572 O O . LYS A 1 72 ? 34.101 21.652 -37.883 1.00 53.53 72 LYS A O 1
ATOM 577 N N . TRP A 1 73 ? 32.055 21.713 -38.815 1.00 55.44 73 TRP A N 1
ATOM 578 C CA . TRP A 1 73 ? 31.300 21.483 -37.586 1.00 55.44 73 TRP A CA 1
ATOM 579 C C . TRP A 1 73 ? 31.356 19.991 -37.252 1.00 55.44 73 TRP A C 1
ATOM 581 O O . TRP A 1 73 ? 30.880 19.163 -38.030 1.00 55.44 73 TRP A O 1
ATOM 591 N N . GLU A 1 74 ? 31.961 19.635 -36.121 1.00 57.38 74 GLU A N 1
ATOM 592 C CA . GLU A 1 74 ? 31.884 18.274 -35.586 1.00 57.38 74 GLU A CA 1
ATOM 593 C C . GLU A 1 74 ? 30.760 18.223 -34.546 1.00 57.38 74 GLU A C 1
ATOM 595 O O . GLU A 1 74 ? 30.786 18.963 -33.559 1.00 57.38 74 GLU A O 1
ATOM 600 N N . LYS A 1 75 ? 29.765 17.354 -34.770 1.00 57.62 75 LYS A N 1
ATOM 601 C CA . LYS A 1 75 ? 28.799 16.967 -33.734 1.00 57.62 75 LYS A CA 1
ATOM 602 C C . LYS A 1 75 ? 29.526 16.084 -32.727 1.00 57.62 75 LYS A C 1
ATOM 604 O O . LYS A 1 75 ? 30.009 15.016 -33.097 1.00 57.62 75 LYS A O 1
ATOM 609 N N . GLU A 1 76 ? 29.621 16.531 -31.481 1.00 64.25 76 GLU A N 1
ATOM 610 C CA . GLU A 1 76 ? 30.096 15.686 -30.385 1.00 64.25 76 GLU A CA 1
ATOM 611 C C . GLU A 1 76 ? 28.918 14.968 -29.706 1.00 64.25 76 GLU A C 1
ATOM 613 O O . GLU A 1 76 ? 27.767 15.394 -29.821 1.00 64.25 76 GLU A O 1
ATOM 618 N N . ASN A 1 77 ? 29.216 13.820 -29.089 1.00 59.31 77 ASN A N 1
ATOM 619 C CA . ASN A 1 77 ? 28.239 12.821 -28.655 1.00 59.31 77 ASN A CA 1
ATOM 620 C C . ASN A 1 77 ? 27.166 13.356 -27.693 1.00 59.31 77 ASN A C 1
ATOM 622 O O . ASN A 1 77 ? 27.405 14.215 -26.851 1.00 59.31 77 ASN A O 1
ATOM 626 N N . TYR A 1 78 ? 25.983 12.772 -27.861 1.00 61.69 78 TYR A N 1
ATOM 627 C CA . TYR A 1 78 ? 24.711 13.100 -27.233 1.00 61.69 78 TYR A CA 1
ATOM 628 C C . TYR A 1 78 ? 24.588 12.405 -25.865 1.00 61.69 78 TYR A C 1
ATOM 630 O O . TYR A 1 78 ? 24.683 11.177 -25.801 1.00 61.69 78 TYR A O 1
ATOM 638 N N . ASP A 1 79 ? 24.277 13.150 -24.804 1.00 65.00 79 ASP A N 1
ATOM 639 C CA . ASP A 1 79 ? 23.663 12.556 -23.613 1.00 65.00 79 ASP A CA 1
ATOM 640 C C . ASP A 1 79 ? 22.231 12.165 -23.989 1.00 65.00 79 ASP A C 1
ATOM 642 O O . ASP A 1 79 ? 21.372 13.031 -24.170 1.00 65.00 79 ASP A O 1
ATOM 646 N N . VAL A 1 80 ? 21.986 10.866 -24.178 1.00 74.94 80 VAL A N 1
ATOM 647 C CA . VAL A 1 80 ? 20.644 10.327 -24.424 1.00 74.94 80 VAL A CA 1
ATOM 648 C C . VAL A 1 80 ? 20.115 9.730 -23.129 1.00 74.94 80 VAL A C 1
ATOM 650 O O . VAL A 1 80 ? 20.684 8.762 -22.626 1.00 74.94 80 VAL A O 1
ATOM 653 N N . TRP A 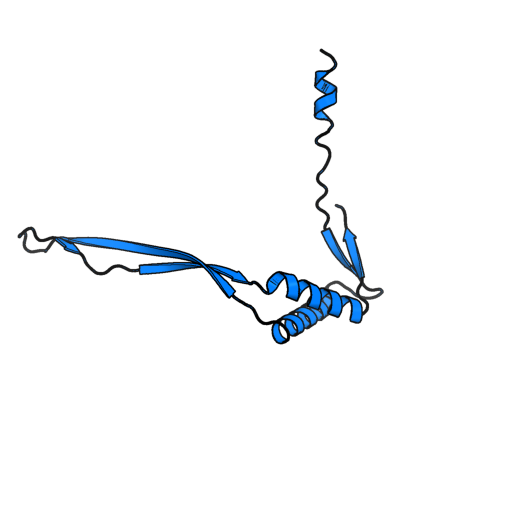1 81 ? 19.000 10.247 -22.611 1.00 81.94 81 TRP A N 1
ATOM 654 C CA . TRP A 1 81 ? 18.242 9.574 -21.556 1.00 81.94 81 TRP A CA 1
ATOM 655 C C . TRP A 1 81 ? 16.903 9.074 -22.077 1.00 81.94 81 TRP A C 1
ATOM 657 O O . TRP A 1 81 ? 16.235 9.701 -22.903 1.00 81.94 81 TRP A O 1
ATOM 667 N N . ILE A 1 82 ? 16.511 7.917 -21.558 1.00 86.25 82 ILE A N 1
ATOM 668 C CA . ILE A 1 82 ? 15.225 7.297 -21.837 1.00 86.25 82 ILE A CA 1
ATOM 669 C C . ILE A 1 82 ? 14.312 7.611 -20.661 1.00 86.25 82 ILE A C 1
ATOM 671 O O . ILE A 1 82 ? 14.594 7.230 -19.524 1.00 86.25 82 ILE A O 1
ATOM 675 N N . LYS A 1 83 ? 13.212 8.306 -20.938 1.00 89.38 83 LYS A N 1
ATOM 676 C CA . LYS A 1 83 ? 12.118 8.476 -19.989 1.00 89.38 83 LYS A CA 1
ATOM 677 C C . LYS A 1 83 ? 11.066 7.412 -20.281 1.00 89.38 83 LYS A C 1
ATOM 679 O O . LYS A 1 83 ? 10.513 7.388 -21.380 1.00 89.38 83 LYS A O 1
ATOM 684 N N . ASN A 1 84 ? 10.796 6.566 -19.293 1.00 91.00 84 ASN A N 1
ATOM 685 C CA . ASN A 1 84 ? 9.734 5.567 -19.343 1.00 91.00 84 ASN A CA 1
ATOM 686 C C . ASN A 1 84 ? 8.595 5.996 -18.420 1.00 91.00 84 ASN A C 1
ATOM 688 O O . ASN A 1 84 ? 8.847 6.315 -17.258 1.00 91.00 84 ASN A O 1
ATOM 692 N N . ASP A 1 85 ? 7.366 5.953 -18.923 1.00 92.25 85 ASP A N 1
ATOM 693 C CA . ASP A 1 85 ? 6.181 5.998 -18.075 1.00 92.25 85 ASP A CA 1
ATOM 694 C C . ASP A 1 85 ? 5.818 4.548 -17.719 1.00 92.25 85 ASP A C 1
ATOM 696 O O . ASP A 1 85 ? 5.629 3.702 -18.602 1.00 92.25 85 ASP A O 1
ATOM 700 N N . ILE A 1 86 ? 5.817 4.257 -16.417 1.00 94.00 86 ILE A N 1
ATOM 701 C CA . ILE A 1 86 ? 5.686 2.911 -15.853 1.00 94.00 86 ILE A CA 1
ATOM 702 C C . ILE A 1 86 ? 4.389 2.847 -15.052 1.00 94.00 86 ILE A C 1
ATOM 704 O O . ILE A 1 86 ? 4.148 3.712 -14.211 1.00 94.00 86 ILE A O 1
ATOM 708 N N . ASP A 1 87 ? 3.592 1.812 -15.294 1.00 95.12 87 ASP A N 1
ATOM 709 C CA . ASP A 1 87 ? 2.414 1.475 -14.499 1.00 95.12 87 ASP A CA 1
ATOM 710 C C . ASP A 1 87 ? 2.595 0.107 -13.841 1.00 95.12 87 ASP A C 1
ATOM 712 O O . ASP A 1 87 ? 3.070 -0.835 -14.475 1.00 95.12 87 ASP A O 1
ATOM 716 N N . ASP A 1 88 ? 2.227 -0.009 -12.571 1.00 95.69 88 ASP A N 1
ATOM 717 C CA . ASP A 1 88 ? 2.258 -1.284 -11.863 1.00 95.69 88 ASP A CA 1
ATOM 718 C C . ASP A 1 88 ? 0.887 -1.946 -11.960 1.00 95.69 88 ASP A C 1
ATOM 720 O O . ASP A 1 88 ? -0.049 -1.598 -11.227 1.00 95.69 88 ASP A O 1
ATOM 724 N N . ALA A 1 89 ? 0.795 -2.951 -12.831 1.00 95.38 89 ALA A N 1
ATOM 725 C CA . ALA A 1 89 ? -0.446 -3.669 -13.100 1.00 95.38 89 ALA A CA 1
ATOM 726 C C . ALA A 1 89 ? -1.030 -4.352 -11.848 1.00 95.38 89 ALA A C 1
ATOM 728 O O . ALA A 1 89 ? -2.235 -4.614 -11.791 1.00 95.38 89 ALA A O 1
ATOM 729 N N . ASN A 1 90 ? -0.194 -4.609 -10.837 1.00 97.50 90 ASN A N 1
ATOM 730 C CA . ASN A 1 90 ? -0.578 -5.259 -9.591 1.00 97.50 90 ASN A CA 1
ATOM 731 C C . ASN A 1 90 ? -0.992 -4.287 -8.477 1.00 97.50 90 ASN A C 1
ATOM 733 O O . ASN A 1 90 ? -1.465 -4.738 -7.432 1.00 97.50 90 ASN A O 1
ATOM 737 N N . SER A 1 91 ? -0.856 -2.973 -8.677 1.00 96.31 91 SER A N 1
ATOM 738 C CA . SER A 1 91 ? -1.121 -1.960 -7.644 1.00 96.31 91 SER A CA 1
ATOM 739 C C . SER A 1 91 ? -2.517 -2.074 -7.025 1.00 96.31 91 SER A C 1
ATOM 741 O O . SER A 1 91 ? -2.645 -2.264 -5.816 1.00 96.31 91 SER A O 1
ATOM 743 N N . GLN A 1 92 ? -3.560 -2.066 -7.853 1.00 95.69 92 GLN A N 1
ATOM 744 C CA . GLN A 1 92 ? -4.956 -2.168 -7.413 1.00 95.69 92 GLN A CA 1
ATOM 745 C C . GLN A 1 92 ? -5.268 -3.471 -6.659 1.00 95.69 92 GLN A C 1
ATOM 747 O O . GLN A 1 92 ? -6.069 -3.483 -5.727 1.00 95.69 92 GLN A O 1
ATOM 752 N N . TYR A 1 93 ? -4.624 -4.578 -7.032 1.00 97.31 93 TYR A N 1
ATOM 753 C CA . TYR A 1 93 ? -4.844 -5.872 -6.388 1.00 97.31 93 TYR A CA 1
ATOM 754 C C . TYR A 1 93 ? -4.103 -5.965 -5.051 1.00 97.31 93 TYR A C 1
ATOM 756 O O . TYR A 1 93 ? -4.611 -6.582 -4.113 1.00 97.31 93 TYR A O 1
ATOM 764 N N . ARG A 1 94 ? -2.944 -5.305 -4.915 1.00 97.38 94 ARG A N 1
ATOM 765 C CA . ARG A 1 94 ? -2.263 -5.188 -3.618 1.00 97.38 94 ARG A CA 1
ATOM 766 C C . ARG A 1 94 ? -3.098 -4.429 -2.598 1.00 97.38 94 ARG A C 1
ATOM 768 O O . ARG A 1 94 ? -3.123 -4.844 -1.445 1.00 97.38 94 ARG A O 1
ATOM 775 N N . GLU A 1 95 ? -3.831 -3.396 -3.006 1.00 96.88 95 GLU A N 1
ATOM 776 C CA . GLU A 1 95 ? -4.742 -2.680 -2.101 1.00 96.88 95 GLU A CA 1
ATOM 777 C C . GLU A 1 95 ? -5.805 -3.607 -1.490 1.00 96.88 95 GLU A C 1
ATOM 779 O O . GLU A 1 95 ? -6.133 -3.496 -0.307 1.00 96.88 95 GLU A O 1
ATOM 784 N N . VAL A 1 96 ? -6.288 -4.596 -2.248 1.00 97.69 96 VAL A N 1
ATOM 785 C CA . VAL A 1 96 ? -7.212 -5.619 -1.730 1.00 97.69 96 VAL A CA 1
ATOM 786 C C . VAL A 1 96 ? -6.540 -6.485 -0.660 1.00 97.69 96 VAL A C 1
ATOM 788 O O . VAL A 1 96 ? -7.149 -6.761 0.376 1.00 97.69 96 VAL A O 1
ATOM 791 N N . LEU A 1 97 ? -5.281 -6.885 -0.868 1.00 98.31 97 LEU A N 1
ATOM 792 C CA . LEU A 1 97 ? -4.518 -7.668 0.114 1.00 98.31 97 LEU A CA 1
ATOM 793 C C . LEU A 1 97 ? -4.253 -6.871 1.396 1.00 98.31 97 LEU A C 1
ATOM 795 O O . LEU A 1 97 ? -4.394 -7.413 2.494 1.00 98.31 97 LEU A O 1
ATOM 799 N N . ILE A 1 98 ? -3.925 -5.584 1.265 1.00 98.31 98 ILE A N 1
ATOM 800 C CA . ILE A 1 98 ? -3.718 -4.679 2.401 1.00 98.31 98 ILE A CA 1
ATOM 801 C C . ILE A 1 98 ? -5.009 -4.556 3.212 1.00 98.31 98 ILE A C 1
ATOM 803 O O . ILE A 1 98 ? -4.992 -4.791 4.420 1.00 98.31 98 ILE A O 1
ATOM 807 N N . ARG A 1 99 ? -6.138 -4.259 2.553 1.00 97.81 99 ARG A N 1
ATOM 808 C CA . ARG A 1 99 ? -7.459 -4.156 3.195 1.00 97.81 99 ARG A CA 1
ATOM 809 C C . ARG A 1 99 ? -7.839 -5.448 3.911 1.00 97.81 99 ARG A C 1
ATOM 811 O O . ARG A 1 99 ? -8.194 -5.410 5.084 1.00 97.81 99 ARG A O 1
ATOM 818 N N . ASN A 1 100 ? -7.706 -6.595 3.244 1.00 98.25 100 ASN A N 1
ATOM 819 C CA . ASN A 1 100 ? -7.994 -7.895 3.850 1.00 98.25 100 ASN A CA 1
ATOM 820 C C . ASN A 1 100 ? -7.127 -8.148 5.097 1.00 98.25 100 ASN A C 1
ATOM 822 O O . ASN A 1 100 ? -7.633 -8.554 6.142 1.00 98.25 100 ASN A O 1
ATOM 826 N N . CYS A 1 101 ? -5.829 -7.840 5.023 1.00 98.56 101 CYS A N 1
ATOM 827 C CA . CYS A 1 101 ? -4.928 -7.939 6.167 1.00 98.56 101 CYS A CA 1
ATOM 828 C C . CYS A 1 101 ? -5.372 -7.031 7.327 1.00 98.56 101 CYS A C 1
ATOM 830 O O . CYS A 1 101 ? -5.458 -7.502 8.463 1.00 98.56 101 CYS A O 1
ATOM 832 N N . MET A 1 102 ? -5.728 -5.773 7.057 1.00 98.44 102 MET A N 1
ATOM 833 C CA . MET A 1 102 ? -6.224 -4.838 8.075 1.00 98.44 102 MET A CA 1
ATOM 834 C C . MET A 1 102 ? -7.513 -5.338 8.742 1.00 98.44 102 MET A C 1
ATOM 836 O O . MET A 1 102 ? -7.567 -5.413 9.973 1.00 98.44 102 MET A O 1
ATOM 840 N N . TYR A 1 103 ? -8.501 -5.781 7.958 1.00 98.25 103 TYR A N 1
ATOM 841 C CA . TYR A 1 103 ? -9.741 -6.357 8.489 1.00 98.25 103 TYR A CA 1
ATOM 842 C C . TYR A 1 103 ? -9.481 -7.610 9.327 1.00 98.25 103 TYR A C 1
ATOM 844 O O . TYR A 1 103 ? -10.023 -7.747 10.422 1.00 98.25 103 TYR A O 1
ATOM 852 N N . SER A 1 104 ? -8.590 -8.500 8.877 1.00 98.19 104 SER A N 1
ATOM 853 C CA . SER A 1 104 ? -8.228 -9.709 9.633 1.00 98.19 104 SER A CA 1
ATOM 854 C C . SER A 1 104 ? -7.590 -9.396 10.993 1.00 98.19 104 SER A C 1
ATOM 856 O O . SER A 1 104 ? -7.689 -10.183 11.933 1.00 98.19 104 SER A O 1
ATOM 858 N N . ARG A 1 105 ? -6.967 -8.217 11.119 1.00 97.62 105 ARG A N 1
ATOM 859 C CA . ARG A 1 105 ? -6.394 -7.696 12.364 1.00 97.62 105 ARG A CA 1
ATOM 860 C C . ARG A 1 105 ? -7.396 -6.897 13.199 1.00 97.62 105 ARG A C 1
ATOM 862 O O . ARG A 1 105 ? -7.020 -6.382 14.253 1.00 97.62 105 ARG A O 1
ATOM 869 N N . GLY A 1 106 ? -8.658 -6.815 12.784 1.00 97.81 106 GLY A N 1
ATOM 870 C CA . GLY A 1 106 ? -9.732 -6.136 13.508 1.00 97.81 106 GLY A CA 1
ATOM 871 C C . GLY A 1 106 ? -9.688 -4.614 13.399 1.00 97.81 106 GLY A C 1
ATOM 872 O O . GLY A 1 106 ? -10.070 -3.937 14.350 1.00 97.81 106 GLY A O 1
ATOM 873 N N . TRP A 1 107 ? -9.151 -4.085 12.299 1.00 98.31 107 TRP A N 1
ATOM 874 C CA . TRP A 1 107 ? -9.328 -2.681 11.933 1.00 98.31 107 TRP A CA 1
ATOM 875 C C . TRP A 1 107 ? -10.559 -2.519 11.058 1.00 98.31 107 TRP A C 1
ATOM 877 O O . TRP A 1 107 ? -10.782 -3.325 10.159 1.00 98.31 107 TRP A O 1
ATOM 887 N N . ASP A 1 108 ? -11.281 -1.426 11.269 1.00 97.69 108 ASP A N 1
ATOM 888 C CA . ASP A 1 108 ? -12.418 -1.029 10.449 1.00 97.69 108 ASP A CA 1
ATOM 889 C C . ASP A 1 108 ? -12.076 0.220 9.635 1.00 97.69 108 ASP A C 1
ATOM 891 O O . ASP A 1 108 ? -11.385 1.121 10.115 1.00 97.69 108 ASP A O 1
ATOM 895 N N . GLU A 1 109 ? -12.564 0.275 8.397 1.00 95.88 109 GLU A N 1
ATOM 896 C CA . GLU A 1 109 ? -12.451 1.449 7.531 1.00 95.88 109 GLU A CA 1
ATOM 897 C C . GLU A 1 109 ? -13.717 2.298 7.697 1.00 95.88 109 GLU A C 1
ATOM 899 O O . GLU A 1 109 ? -14.826 1.819 7.460 1.00 95.88 109 GLU A O 1
ATOM 904 N N . ILE A 1 110 ? -13.561 3.556 8.109 1.00 94.62 110 ILE A N 1
ATOM 905 C CA . ILE A 1 110 ? -14.661 4.516 8.232 1.00 94.62 110 ILE A CA 1
ATOM 906 C C . ILE A 1 110 ? -14.489 5.656 7.237 1.00 94.62 110 ILE A C 1
ATOM 908 O O . ILE A 1 110 ? -13.370 6.085 6.954 1.00 94.62 110 ILE A O 1
ATOM 912 N N . ILE A 1 111 ? -15.611 6.172 6.739 1.00 91.69 111 ILE A N 1
ATOM 913 C CA . ILE A 1 111 ? -15.631 7.401 5.948 1.00 91.69 111 ILE A CA 1
ATOM 914 C C . ILE A 1 111 ? -15.577 8.582 6.912 1.00 91.69 111 ILE A C 1
ATOM 916 O O . ILE A 1 111 ? -16.366 8.665 7.853 1.00 91.69 111 ILE A O 1
ATOM 920 N N . ILE A 1 112 ? -14.662 9.504 6.649 1.00 87.75 112 ILE A N 1
ATOM 921 C CA . ILE A 1 112 ? -14.598 10.814 7.276 1.00 87.75 112 ILE A CA 1
ATOM 922 C C . ILE A 1 112 ? -14.948 11.835 6.196 1.00 87.75 112 ILE A C 1
ATOM 924 O O . ILE A 1 112 ? -14.326 11.885 5.133 1.00 87.75 112 ILE A O 1
ATOM 928 N N . SER A 1 113 ? -15.997 12.606 6.454 1.00 76.56 113 SER A N 1
ATOM 929 C CA . SER A 1 113 ? -16.347 13.796 5.684 1.00 76.56 113 SER A CA 1
ATOM 930 C C . SER A 1 113 ? -15.839 15.016 6.444 1.00 76.56 113 SER A C 1
ATOM 932 O O . SER A 1 113 ? -16.231 15.190 7.602 1.00 76.56 113 SER A O 1
ATOM 934 N N . ASP A 1 114 ? -14.983 15.813 5.804 1.00 59.94 114 ASP A N 1
ATOM 935 C CA . ASP A 1 114 ? -14.616 17.155 6.280 1.00 59.94 114 ASP A CA 1
ATOM 936 C C . ASP A 1 114 ? -15.801 18.131 6.182 1.00 59.94 114 ASP A C 1
ATOM 938 O O . ASP A 1 114 ? -16.565 18.042 5.186 1.00 59.94 114 ASP A O 1
#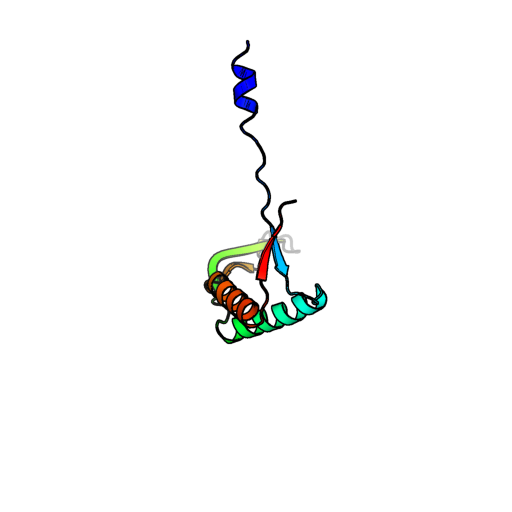

Radius of gyration: 27.68 Å; chains: 1; bounding box: 78×50×64 Å

Sequence (114 aa):
MKIVIFFLIVFSVSSCTQYKWVKPGKNDLDMSKEYTSCHAMALENLPPDNKIFNSSSHGYSYEKKDKKGNGKWEKENYDVWIKNDIDDANSQYREVLIRNCMYSRGWDEIIISD